Protein AF-A0A968BWH4-F1 (afdb_monomer)

Sequence (155 aa):
MPDEVLAYIARKIPSNIRELEGALNRVVAHTNLVHAPLTLEAAERALDSILSHMADLSPEWIVKEVADHYSLSEDQLTGRSRARAVSVPRQLAMFIIREETDASLPQIGQILGGRDHTTILHGCEKIGSQIETDERLRRDWLTIKQRLSERNGSH

Mean predicted aligned error: 10.8 Å

Secondary structure (DSSP, 8-state):
--HHHHHHHHHH--S-HHHHHHHHHHHHHHHHHTT----HHHHHHHHHHHHHHHSS--HHHHHHHHHHHTT--HHHHHS----HHHHHHHHHHHHHHHHHS---HHHHHHHTTS--HHHHHHHHHHHHHHHHH-HHHHHHHHHHHHHHHHHHTT-

pLDDT: mean 86.65, std 13.52, range [33.62, 98.56]

Nearest PDB structures (foldseek):
  1j1v-assembly1_A  TM=9.873E-01  e=5.592E-06  Escherichia coli
  8btg-assembly1_E  TM=6.033E-01  e=1.259E-08  Bacillus subtilis
  8btg-assembly1_B  TM=6.098E-01  e=2.885E-08  Bacillus subtilis
  3pvv-assembly2_B  TM=9.788E-01  e=1.162E-05  Mycobacterium tuberculosis H37Ra
  8btg-assembly1_A  TM=6.032E-01  e=6.296E-08  Bacillus subtilis

Foldseek 3Di:
DDPLLLVVLCVVDVDDPVVSVVLVVQLVVQCVVVVHPPDNVSSVVSSCVVVLLQVADDLLVLLVLLCVLLVHDSCLQLDDDPPPSNLLSNLLSLQCCVVRHPQQLQRSCVSSNNHDSVSSVVSNVVLVVCLVPPVVSVVSSVVSVVVSVVVSPPD

Radius of gyration: 18.91 Å; Cα contacts (8 Å, |Δi|>4): 141; chains: 1; bounding box: 44×32×52 Å

Solvent-accessible surface area (backbone atoms only — not comparable to full-atom values): 8573 Å² total; per-residue (Å²): 132,54,70,67,45,54,58,49,52,57,69,74,43,87,59,63,74,67,59,43,52,51,54,50,53,50,34,55,51,46,30,60,75,71,74,45,74,84,41,55,70,51,41,48,52,35,43,49,52,52,46,54,66,66,68,50,66,53,62,69,55,48,42,44,5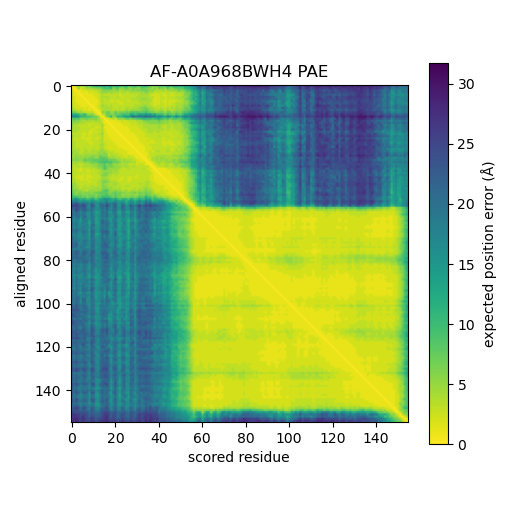3,44,17,58,75,69,75,46,53,55,66,55,48,28,43,88,63,73,53,66,89,41,38,51,54,37,24,47,33,47,32,50,37,53,74,67,36,92,58,48,51,60,54,52,11,50,73,43,55,66,40,57,42,67,58,39,50,55,28,26,55,51,41,60,60,40,44,78,72,36,67,67,58,33,51,52,51,52,54,51,54,49,55,61,53,60,64,66,74,74,120

Structure (mmCIF, N/CA/C/O backbone):
data_AF-A0A968BWH4-F1
#
_entry.id   AF-A0A968BWH4-F1
#
loop_
_atom_site.group_PDB
_atom_site.id
_atom_site.type_symbol
_atom_site.label_atom_id
_atom_site.label_alt_id
_atom_site.label_comp_id
_atom_site.label_asym_id
_atom_site.label_entity_id
_atom_site.label_seq_id
_atom_site.pdbx_PDB_ins_code
_atom_site.Cartn_x
_atom_site.Cartn_y
_atom_site.Cartn_z
_atom_site.occupancy
_atom_site.B_iso_or_equiv
_atom_site.auth_seq_id
_atom_site.auth_comp_id
_atom_site.auth_asym_id
_atom_site.auth_atom_id
_atom_site.pdbx_PDB_model_num
ATOM 1 N N . MET A 1 1 ? 20.711 5.359 -29.298 1.00 69.25 1 MET A N 1
ATOM 2 C CA . MET A 1 1 ? 19.665 4.326 -29.156 1.00 69.25 1 MET A CA 1
ATOM 3 C C . MET A 1 1 ? 19.029 4.108 -30.520 1.00 69.25 1 MET A C 1
ATOM 5 O O . MET A 1 1 ? 18.880 5.107 -31.211 1.00 69.25 1 MET A O 1
ATOM 9 N N . PRO A 1 2 ? 18.696 2.868 -30.911 1.00 83.31 2 PRO A N 1
ATOM 10 C CA . PRO A 1 2 ? 18.034 2.592 -32.188 1.00 83.31 2 PRO A CA 1
ATOM 11 C C . PRO A 1 2 ? 16.599 3.143 -32.260 1.00 83.31 2 PRO A C 1
ATOM 13 O O . PRO A 1 2 ? 15.856 3.065 -31.281 1.00 83.31 2 PRO A O 1
ATOM 16 N N . ASP A 1 3 ? 16.188 3.636 -33.429 1.00 83.44 3 ASP A N 1
ATOM 17 C CA . ASP A 1 3 ? 14.855 4.227 -33.655 1.00 83.44 3 ASP A CA 1
ATOM 18 C C . ASP A 1 3 ? 13.710 3.219 -33.458 1.00 83.44 3 ASP A C 1
ATOM 20 O O . ASP A 1 3 ? 12.632 3.558 -32.971 1.00 83.44 3 ASP A O 1
ATOM 24 N N . GLU A 1 4 ? 13.956 1.950 -33.780 1.00 83.94 4 GLU A N 1
ATOM 25 C CA . GLU A 1 4 ? 13.010 0.847 -33.580 1.00 83.94 4 GLU A CA 1
ATOM 26 C C . GLU A 1 4 ? 12.696 0.587 -32.097 1.00 83.94 4 GLU A C 1
ATOM 28 O O . GLU A 1 4 ? 11.544 0.325 -31.750 1.00 83.94 4 GLU A O 1
ATOM 33 N N . VAL A 1 5 ? 13.686 0.754 -31.210 1.00 83.12 5 VAL A N 1
ATOM 34 C CA . VAL A 1 5 ? 13.524 0.637 -29.751 1.00 83.12 5 VAL A CA 1
ATOM 35 C C . VAL A 1 5 ? 12.676 1.795 -29.218 1.00 83.12 5 VAL A C 1
ATOM 37 O O . VAL A 1 5 ? 11.736 1.579 -28.455 1.00 83.12 5 VAL A O 1
ATOM 40 N N . LEU A 1 6 ? 12.952 3.020 -29.677 1.00 82.62 6 LEU A N 1
ATOM 41 C CA . LEU A 1 6 ? 12.157 4.215 -29.364 1.00 82.62 6 LEU A CA 1
ATOM 42 C C . LEU A 1 6 ? 10.688 4.045 -29.760 1.00 82.62 6 LEU A C 1
ATOM 44 O O . LEU A 1 6 ? 9.791 4.264 -28.945 1.00 82.62 6 LEU A O 1
ATOM 48 N N . ALA A 1 7 ? 10.443 3.621 -31.001 1.00 83.88 7 ALA A N 1
ATOM 49 C CA . ALA A 1 7 ? 9.097 3.420 -31.527 1.00 83.88 7 ALA A CA 1
ATOM 50 C C . ALA A 1 7 ? 8.353 2.267 -30.833 1.00 83.88 7 ALA A C 1
ATOM 52 O O . ALA A 1 7 ? 7.121 2.273 -30.773 1.00 83.88 7 ALA A O 1
ATOM 53 N N . TYR A 1 8 ? 9.068 1.254 -30.337 1.00 83.88 8 TYR A N 1
ATOM 54 C CA . TYR A 1 8 ? 8.482 0.174 -29.545 1.00 83.88 8 TYR A CA 1
ATOM 55 C C . TYR A 1 8 ? 8.033 0.667 -28.162 1.00 83.88 8 TYR A C 1
ATOM 57 O O . TYR A 1 8 ? 6.859 0.519 -27.814 1.00 83.88 8 TYR A O 1
ATOM 65 N N . ILE A 1 9 ? 8.920 1.336 -27.417 1.00 80.12 9 ILE A N 1
ATOM 66 C CA . ILE A 1 9 ? 8.614 1.861 -26.076 1.00 80.12 9 ILE A CA 1
ATOM 67 C C . ILE A 1 9 ? 7.461 2.876 -26.146 1.00 80.12 9 ILE A C 1
ATOM 69 O O . ILE A 1 9 ? 6.513 2.777 -25.369 1.00 80.12 9 ILE A O 1
ATOM 73 N N . ALA A 1 10 ? 7.476 3.785 -27.128 1.00 80.94 10 ALA A N 1
ATOM 74 C CA . ALA A 1 10 ? 6.421 4.785 -27.320 1.00 80.94 10 ALA A CA 1
ATOM 75 C C . ALA A 1 10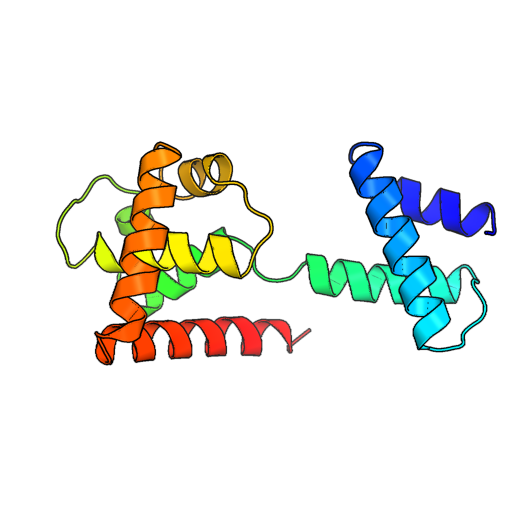 ? 5.038 4.185 -27.643 1.00 80.94 10 ALA A C 1
ATOM 77 O O . ALA A 1 10 ? 4.018 4.807 -27.363 1.00 80.94 10 ALA A O 1
ATOM 78 N N . ARG A 1 11 ? 4.979 2.979 -28.227 1.00 82.19 11 ARG A N 1
ATOM 79 C CA . ARG A 1 11 ? 3.711 2.264 -28.470 1.00 82.19 11 ARG A CA 1
ATOM 80 C C . ARG A 1 11 ? 3.203 1.520 -27.237 1.00 82.19 11 ARG A C 1
ATOM 82 O O . ARG A 1 11 ? 1.996 1.358 -27.091 1.00 82.19 11 ARG A O 1
ATOM 89 N N . LYS A 1 12 ? 4.108 1.041 -26.380 1.00 75.75 12 LYS A N 1
ATOM 90 C CA . LYS A 1 12 ? 3.781 0.270 -25.170 1.00 75.75 12 LYS A CA 1
ATOM 91 C C . LYS A 1 12 ? 3.474 1.147 -23.954 1.00 75.75 12 LYS A C 1
ATOM 93 O O . LYS A 1 12 ? 2.726 0.709 -23.088 1.00 75.75 12 LYS A O 1
ATOM 98 N N . ILE A 1 13 ? 4.011 2.365 -23.907 1.00 70.94 13 ILE A N 1
ATOM 99 C CA . ILE A 1 13 ? 3.760 3.363 -22.860 1.00 70.94 13 ILE A CA 1
ATOM 100 C C . ILE A 1 13 ? 2.908 4.491 -23.478 1.00 70.94 13 ILE A C 1
ATOM 102 O O . ILE A 1 13 ? 3.466 5.402 -24.087 1.00 70.94 13 ILE A O 1
ATOM 106 N N . PRO A 1 14 ? 1.565 4.444 -23.382 1.00 58.34 14 PRO A N 1
ATOM 107 C CA . PRO A 1 14 ? 0.689 5.450 -23.997 1.00 58.34 14 PRO A CA 1
ATOM 108 C C . PRO A 1 14 ? 0.612 6.776 -23.216 1.00 58.34 14 PRO A C 1
ATOM 110 O O . PRO A 1 14 ? -0.053 7.717 -23.650 1.00 58.34 14 PRO A O 1
ATOM 113 N N . SER A 1 15 ? 1.241 6.853 -22.048 1.00 53.44 15 SER A N 1
ATOM 114 C CA . SER A 1 15 ? 1.132 7.959 -21.101 1.00 53.44 15 SER A CA 1
ATOM 115 C C . SER A 1 15 ? 2.269 8.984 -21.252 1.00 53.44 15 SER A C 1
ATOM 117 O O . SER A 1 15 ? 3.242 8.771 -21.965 1.00 53.44 15 SER A O 1
ATOM 119 N N . ASN A 1 16 ? 2.067 10.161 -20.651 1.00 63.75 16 ASN A N 1
ATOM 120 C CA . ASN A 1 16 ? 2.825 11.410 -20.819 1.00 63.75 16 ASN A CA 1
ATOM 121 C C . ASN A 1 16 ? 4.370 11.277 -20.927 1.00 63.75 16 ASN A C 1
ATOM 123 O O . ASN A 1 16 ? 4.984 10.315 -20.475 1.00 63.75 16 ASN A O 1
ATOM 127 N N . ILE A 1 17 ? 5.018 12.323 -21.459 1.00 75.12 17 ILE A N 1
ATOM 128 C CA . ILE A 1 17 ? 6.461 12.349 -21.773 1.00 75.12 17 ILE A CA 1
ATOM 129 C C . ILE A 1 17 ? 7.385 11.913 -20.619 1.00 75.12 17 ILE A C 1
ATOM 131 O O . ILE A 1 17 ? 8.430 11.320 -20.870 1.00 75.12 17 ILE A O 1
ATOM 135 N N . ARG A 1 18 ? 6.988 12.135 -19.359 1.00 70.75 18 ARG A N 1
ATOM 136 C CA . ARG A 1 18 ? 7.784 11.775 -18.178 1.00 70.75 18 ARG A CA 1
ATOM 137 C C . ARG A 1 18 ? 7.834 10.262 -17.951 1.00 70.75 18 ARG A C 1
ATOM 139 O O . ARG A 1 18 ? 8.874 9.733 -17.567 1.00 70.75 18 ARG A O 1
ATOM 146 N N . GLU A 1 19 ? 6.730 9.562 -18.186 1.00 68.00 19 GLU A N 1
ATOM 147 C CA . GLU A 1 19 ? 6.679 8.099 -18.084 1.00 68.00 19 GLU A CA 1
ATOM 148 C C . GLU A 1 19 ? 7.464 7.437 -19.218 1.00 68.00 19 GLU A C 1
ATOM 150 O O . GLU A 1 19 ? 8.185 6.464 -18.985 1.00 68.00 19 GLU A O 1
ATOM 155 N N . LEU A 1 20 ? 7.395 8.020 -20.418 1.00 77.44 20 LEU A N 1
ATOM 156 C CA . LEU A 1 20 ? 8.183 7.588 -21.568 1.00 77.44 20 LEU A CA 1
ATOM 157 C C . LEU A 1 20 ? 9.693 7.715 -21.304 1.00 77.44 20 LEU A C 1
ATOM 159 O O . LEU A 1 20 ? 10.440 6.756 -21.510 1.00 77.44 20 LEU A O 1
ATOM 163 N N . GLU A 1 21 ? 10.143 8.866 -20.794 1.00 79.50 21 GLU A N 1
ATOM 164 C CA . GLU A 1 21 ? 11.543 9.086 -20.401 1.00 79.50 21 GLU A CA 1
ATOM 165 C C . GLU A 1 21 ? 11.991 8.128 -19.286 1.00 79.50 21 GLU A C 1
ATOM 167 O O . GLU A 1 21 ? 13.106 7.600 -19.317 1.00 79.50 21 GLU A O 1
ATOM 172 N N . GLY A 1 22 ? 11.115 7.854 -18.316 1.00 77.75 22 GLY A N 1
ATOM 173 C CA . GLY A 1 22 ? 11.380 6.898 -17.242 1.00 77.75 22 GLY A CA 1
ATOM 174 C C . GLY A 1 22 ? 11.560 5.466 -17.751 1.00 77.75 22 GLY A C 1
ATOM 175 O O . GLY A 1 22 ? 12.531 4.796 -17.392 1.00 77.75 22 GLY A O 1
ATOM 176 N N . ALA A 1 23 ? 10.659 4.996 -18.619 1.00 78.69 23 ALA A N 1
ATOM 177 C CA . ALA A 1 23 ? 10.755 3.676 -19.241 1.00 78.69 23 ALA A CA 1
ATOM 178 C C . ALA A 1 23 ? 12.042 3.536 -20.062 1.00 78.69 23 ALA A C 1
ATOM 180 O O . ALA A 1 23 ? 12.748 2.534 -19.940 1.00 78.69 23 ALA A O 1
ATOM 181 N N . LEU A 1 24 ? 12.391 4.578 -20.817 1.00 82.75 24 LEU A N 1
ATOM 182 C CA . LEU A 1 24 ? 13.622 4.627 -21.586 1.00 82.75 24 LEU A CA 1
ATOM 183 C C . LEU A 1 24 ? 14.873 4.486 -20.702 1.00 82.75 24 LEU A C 1
ATOM 185 O O . LEU A 1 24 ? 15.722 3.628 -20.956 1.00 82.75 24 LEU A O 1
ATOM 189 N N . ASN A 1 25 ? 14.979 5.293 -19.645 1.00 83.75 25 ASN A N 1
ATOM 190 C CA . ASN A 1 25 ? 16.128 5.248 -18.738 1.00 83.75 25 ASN A CA 1
ATOM 191 C C . ASN A 1 25 ? 16.294 3.870 -18.084 1.00 83.75 25 ASN A C 1
ATOM 193 O O . ASN A 1 25 ? 17.417 3.383 -17.945 1.00 83.75 25 ASN A O 1
ATOM 197 N N . ARG A 1 26 ? 15.185 3.212 -17.728 1.00 80.88 26 ARG A N 1
ATOM 198 C CA . ARG A 1 26 ? 15.211 1.866 -17.142 1.00 80.88 26 ARG A CA 1
ATOM 199 C C . ARG A 1 26 ? 15.662 0.799 -18.136 1.00 80.88 26 ARG A C 1
ATOM 201 O O . ARG A 1 26 ? 16.463 -0.049 -17.758 1.00 80.88 26 ARG A O 1
ATOM 208 N N . VAL A 1 27 ? 15.220 0.861 -19.395 1.00 85.00 27 VAL A N 1
ATOM 209 C CA . VAL A 1 27 ? 15.687 -0.064 -20.445 1.00 85.00 27 VAL A CA 1
ATOM 210 C C . VAL A 1 27 ? 17.199 0.067 -20.642 1.00 85.00 27 VAL A C 1
ATOM 212 O O . VAL A 1 27 ? 17.905 -0.938 -20.625 1.00 85.00 27 VAL A O 1
ATOM 215 N N . VAL A 1 28 ? 17.712 1.299 -20.740 1.00 85.06 28 VAL A N 1
ATOM 216 C CA . VAL A 1 28 ? 19.156 1.560 -20.886 1.00 85.06 28 VAL A CA 1
ATOM 217 C C . VAL A 1 28 ? 19.944 1.058 -19.672 1.00 85.06 28 VAL A C 1
ATOM 219 O O . VAL A 1 28 ? 20.984 0.413 -19.826 1.00 85.06 28 VAL A O 1
ATOM 222 N N . ALA A 1 29 ? 19.450 1.321 -18.459 1.00 82.38 29 ALA A N 1
ATOM 223 C CA . ALA A 1 29 ? 20.074 0.836 -17.232 1.00 82.38 29 ALA A CA 1
ATOM 224 C C . ALA A 1 29 ? 20.107 -0.699 -17.180 1.00 82.38 29 ALA A C 1
ATOM 226 O O . ALA A 1 29 ? 21.148 -1.274 -16.869 1.00 82.38 29 ALA A O 1
ATOM 227 N N . HIS A 1 30 ? 19.007 -1.362 -17.548 1.00 81.88 30 HIS A N 1
ATOM 228 C CA . HIS A 1 30 ? 18.918 -2.818 -17.572 1.00 81.88 30 HIS A CA 1
ATOM 229 C C . HIS A 1 30 ? 19.922 -3.430 -18.555 1.00 81.88 30 HIS A C 1
ATOM 231 O O . HIS A 1 30 ? 20.697 -4.297 -18.161 1.00 81.88 30 HIS A O 1
ATOM 237 N N . THR A 1 31 ? 19.987 -2.941 -19.800 1.00 82.38 31 THR A N 1
ATOM 238 C CA . THR A 1 31 ? 20.944 -3.455 -20.799 1.00 82.38 31 THR A CA 1
ATOM 239 C C . THR A 1 31 ? 22.397 -3.262 -20.372 1.00 82.38 31 THR A C 1
ATOM 241 O O . THR A 1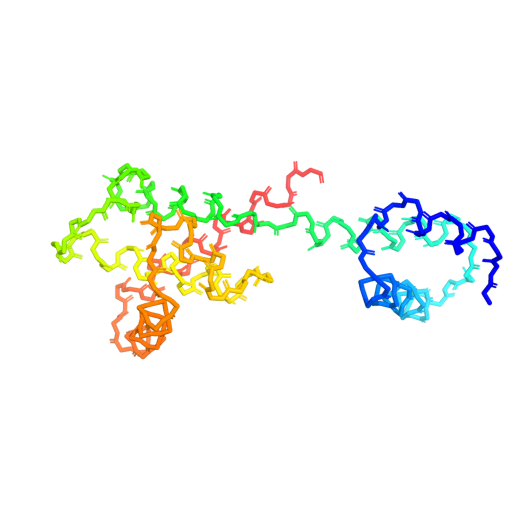 31 ? 23.227 -4.139 -20.609 1.00 82.38 31 THR A O 1
ATOM 244 N N . ASN A 1 32 ? 22.698 -2.156 -19.682 1.00 82.31 32 ASN A N 1
ATOM 245 C CA . ASN A 1 32 ? 24.029 -1.910 -19.126 1.00 82.31 32 ASN A CA 1
ATOM 246 C C . ASN A 1 32 ? 24.370 -2.891 -17.997 1.00 82.31 32 ASN A C 1
ATOM 248 O O . ASN A 1 32 ? 25.492 -3.391 -17.957 1.00 82.31 32 ASN A O 1
ATOM 252 N N . LEU A 1 33 ? 23.414 -3.183 -17.107 1.00 81.75 33 LEU A N 1
ATOM 253 C CA . LEU A 1 33 ? 23.593 -4.129 -16.001 1.00 81.75 33 LEU A CA 1
ATOM 254 C C . LEU A 1 33 ? 23.850 -5.558 -16.488 1.00 81.75 33 LEU A C 1
ATOM 256 O O . LEU A 1 33 ? 24.682 -6.254 -15.914 1.00 81.75 33 LEU A O 1
ATOM 260 N N . VAL A 1 34 ? 23.164 -5.995 -17.547 1.00 80.12 34 VAL A N 1
ATOM 261 C CA . VAL A 1 34 ? 23.337 -7.348 -18.109 1.00 80.12 34 VAL A CA 1
ATOM 262 C C . VAL A 1 34 ? 24.428 -7.425 -19.184 1.00 80.12 34 VAL A C 1
ATOM 264 O O . VAL A 1 34 ? 24.603 -8.471 -19.804 1.00 80.12 34 VAL A O 1
ATOM 267 N N . HIS A 1 35 ? 25.150 -6.324 -19.425 1.00 83.06 35 HIS A N 1
ATOM 268 C CA . HIS A 1 35 ? 26.164 -6.194 -20.476 1.00 83.06 35 HIS A CA 1
ATOM 269 C C . HIS A 1 35 ? 25.678 -6.636 -21.869 1.00 83.06 35 HIS A C 1
ATOM 271 O O . HIS A 1 35 ? 26.444 -7.179 -22.667 1.00 83.06 35 HIS A O 1
ATOM 277 N N . ALA A 1 36 ? 24.400 -6.396 -22.170 1.00 78.50 36 ALA A N 1
ATOM 278 C CA . ALA A 1 36 ? 23.802 -6.732 -23.455 1.00 78.50 36 ALA A CA 1
ATOM 279 C C . ALA A 1 36 ? 23.772 -5.504 -24.379 1.00 78.50 36 ALA A C 1
ATOM 281 O O . ALA A 1 36 ? 23.536 -4.384 -23.916 1.00 78.50 36 ALA A O 1
ATOM 282 N N . PRO A 1 37 ? 23.969 -5.682 -25.697 1.00 82.94 37 PRO A N 1
ATOM 283 C CA . PRO A 1 37 ? 23.765 -4.603 -26.654 1.00 82.94 37 PRO A CA 1
ATOM 284 C C . PRO A 1 37 ? 22.296 -4.158 -26.656 1.00 82.94 37 PRO A C 1
ATOM 286 O O . PRO A 1 37 ? 21.386 -4.980 -26.560 1.00 82.94 37 PRO A O 1
ATOM 289 N N . LEU A 1 38 ? 22.065 -2.850 -26.802 1.00 81.75 38 LEU A N 1
ATOM 290 C CA . LEU A 1 38 ? 20.727 -2.259 -26.886 1.00 81.75 38 LEU A CA 1
ATOM 291 C C . LEU A 1 38 ? 20.089 -2.564 -28.255 1.00 81.75 38 LEU A C 1
ATOM 293 O O . LEU A 1 38 ? 20.076 -1.714 -29.145 1.00 81.75 38 LEU A O 1
ATOM 297 N N . THR A 1 39 ? 19.610 -3.795 -28.425 1.00 87.31 39 THR A N 1
ATOM 298 C CA . THR A 1 39 ? 18.826 -4.270 -29.577 1.00 87.31 39 THR A CA 1
ATOM 299 C C . THR A 1 39 ? 17.328 -4.220 -29.268 1.00 87.31 39 THR A C 1
ATOM 301 O O . THR A 1 39 ? 16.947 -4.126 -28.100 1.00 87.31 39 THR A O 1
ATOM 304 N N . LEU A 1 40 ? 16.467 -4.318 -30.291 1.00 85.25 40 LEU A N 1
ATOM 305 C CA . LEU A 1 40 ? 15.016 -4.415 -30.090 1.00 85.25 40 LEU A CA 1
ATOM 306 C C . LEU A 1 40 ? 14.642 -5.577 -29.159 1.00 85.25 40 LEU A C 1
ATOM 308 O O . LEU A 1 40 ? 13.934 -5.361 -28.190 1.00 85.25 40 LEU A O 1
ATOM 312 N N . GLU A 1 41 ? 15.207 -6.766 -29.364 1.00 83.44 41 GLU A N 1
ATOM 313 C CA . GLU A 1 41 ? 14.947 -7.949 -28.527 1.00 83.44 41 GLU A CA 1
ATOM 314 C C . GLU A 1 41 ? 15.425 -7.778 -27.069 1.00 83.44 41 GLU A C 1
ATOM 316 O O . GLU A 1 41 ? 14.803 -8.261 -26.120 1.00 83.44 41 GLU A O 1
ATOM 321 N N . ALA A 1 42 ? 16.558 -7.099 -26.853 1.00 82.50 42 ALA A N 1
ATOM 322 C CA . ALA A 1 42 ? 17.031 -6.782 -25.506 1.00 82.50 42 ALA A CA 1
ATOM 323 C C . ALA A 1 42 ? 16.139 -5.728 -24.836 1.00 82.50 42 ALA A C 1
ATOM 325 O O . ALA A 1 42 ? 15.849 -5.841 -23.648 1.00 82.50 42 ALA A O 1
ATOM 326 N N . ALA A 1 43 ? 15.671 -4.738 -25.598 1.00 84.50 43 ALA A N 1
ATOM 327 C CA . ALA A 1 43 ? 14.737 -3.730 -25.122 1.00 84.50 43 ALA A CA 1
ATOM 328 C C . ALA A 1 43 ? 13.344 -4.307 -24.846 1.00 84.50 43 ALA A C 1
ATOM 330 O O . ALA A 1 43 ? 12.730 -3.900 -23.872 1.00 84.50 43 ALA A O 1
ATOM 331 N N . GLU A 1 44 ? 12.869 -5.265 -25.643 1.00 85.31 44 GLU A N 1
ATOM 332 C CA . GLU A 1 44 ? 11.629 -6.010 -25.412 1.00 85.31 44 GLU A CA 1
ATOM 333 C C . GLU A 1 44 ? 11.709 -6.795 -24.111 1.00 85.31 44 GLU A C 1
ATOM 335 O O . GLU A 1 44 ? 10.869 -6.597 -23.248 1.00 85.31 44 GLU A O 1
ATOM 340 N N . ARG A 1 45 ? 12.766 -7.589 -23.903 1.00 81.31 45 ARG A N 1
ATOM 341 C CA . ARG A 1 45 ? 12.962 -8.330 -22.645 1.00 81.31 45 ARG A CA 1
ATOM 342 C C . ARG A 1 45 ? 13.146 -7.421 -21.439 1.00 81.31 45 ARG A C 1
ATOM 344 O O . ARG A 1 45 ? 12.600 -7.703 -20.377 1.00 81.31 45 ARG A O 1
ATOM 351 N N . ALA A 1 46 ? 13.911 -6.342 -21.589 1.00 80.25 46 ALA A N 1
ATOM 352 C CA . ALA A 1 46 ? 14.081 -5.358 -20.531 1.00 80.25 46 ALA A CA 1
ATOM 353 C C . ALA A 1 46 ? 12.740 -4.700 -20.210 1.00 80.25 46 ALA A C 1
ATOM 355 O O . ALA A 1 46 ? 12.371 -4.618 -19.046 1.00 80.25 46 ALA A O 1
ATOM 356 N N . LEU A 1 47 ? 11.995 -4.267 -21.228 1.00 78.75 47 LEU A N 1
ATOM 357 C CA . LEU A 1 47 ? 10.704 -3.622 -21.055 1.00 78.75 47 LEU A CA 1
ATOM 358 C C . LEU A 1 47 ? 9.659 -4.596 -20.516 1.00 78.75 47 LEU A C 1
ATOM 360 O O . LEU A 1 47 ? 8.914 -4.180 -19.654 1.00 78.75 47 LEU A O 1
ATOM 364 N N . ASP A 1 48 ? 9.627 -5.858 -20.935 1.00 74.94 48 ASP A N 1
ATOM 365 C CA . ASP A 1 48 ? 8.736 -6.888 -20.394 1.00 74.94 48 ASP A CA 1
ATOM 366 C C . ASP A 1 48 ? 9.116 -7.246 -18.961 1.00 74.94 48 ASP A C 1
ATOM 368 O O . ASP A 1 48 ? 8.237 -7.399 -18.131 1.00 74.94 48 ASP A O 1
ATOM 372 N N . SER A 1 49 ? 10.404 -7.304 -18.616 1.00 70.00 49 SER A N 1
ATOM 373 C CA . SER A 1 49 ? 10.837 -7.462 -17.226 1.00 70.00 49 SER A CA 1
ATOM 374 C C . SER A 1 49 ? 10.422 -6.253 -16.387 1.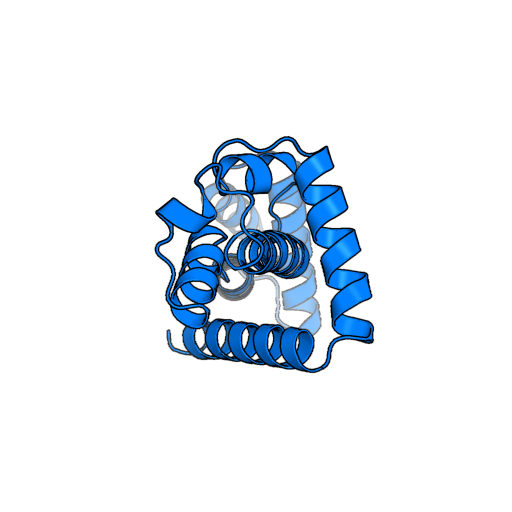00 70.00 49 SER A C 1
ATOM 376 O O . SER A 1 49 ? 9.846 -6.424 -15.320 1.00 70.00 49 SER A O 1
ATOM 378 N N . ILE A 1 50 ? 10.641 -5.034 -16.884 1.00 67.69 50 ILE A N 1
ATOM 379 C CA . ILE A 1 50 ? 10.258 -3.782 -16.221 1.00 67.69 50 ILE A CA 1
ATOM 380 C C . ILE A 1 50 ? 8.732 -3.669 -16.118 1.00 67.69 50 ILE A C 1
ATOM 382 O O . ILE A 1 50 ? 8.233 -3.270 -15.079 1.00 67.69 50 ILE A O 1
ATOM 386 N N . LEU A 1 51 ? 7.986 -4.018 -17.165 1.00 65.62 51 LEU A N 1
ATOM 387 C CA . LEU A 1 51 ? 6.525 -3.995 -17.207 1.00 65.62 51 LEU A CA 1
ATOM 388 C C . LEU A 1 51 ? 5.920 -5.135 -16.407 1.00 65.62 51 LEU A C 1
ATOM 390 O O . LEU A 1 51 ? 4.870 -4.924 -15.835 1.00 65.62 51 LEU A O 1
ATOM 394 N N . SER A 1 52 ? 6.565 -6.295 -16.320 1.00 61.19 52 SER A N 1
ATOM 395 C CA . SER A 1 52 ? 6.185 -7.370 -15.403 1.00 61.19 52 SER A CA 1
ATOM 396 C C . SER A 1 52 ? 6.391 -6.912 -13.963 1.00 61.19 52 SER A C 1
ATOM 398 O O . SER A 1 52 ? 5.488 -7.082 -13.162 1.00 61.19 52 SER A O 1
ATOM 400 N N . HIS A 1 53 ? 7.503 -6.224 -13.674 1.00 54.19 53 HIS A N 1
ATOM 401 C CA . HIS A 1 53 ? 7.730 -5.569 -12.381 1.00 54.19 53 HIS A CA 1
ATOM 402 C C . HIS A 1 53 ? 6.785 -4.377 -12.124 1.00 54.19 53 HIS A C 1
ATOM 404 O O . HIS A 1 53 ? 6.603 -3.972 -10.983 1.00 54.19 53 HIS A O 1
ATOM 410 N N . MET A 1 54 ? 6.203 -3.771 -13.168 1.00 47.66 54 MET A N 1
ATOM 411 C CA . MET A 1 54 ? 5.196 -2.697 -13.063 1.00 47.66 54 MET A CA 1
ATOM 412 C C . MET A 1 54 ? 3.752 -3.216 -13.181 1.00 47.66 54 MET A C 1
ATOM 414 O O . MET A 1 54 ? 2.816 -2.462 -12.936 1.00 47.66 54 MET A O 1
ATOM 418 N N . ALA A 1 55 ? 3.552 -4.484 -13.546 1.00 50.84 55 ALA A N 1
ATOM 419 C CA . ALA A 1 55 ? 2.267 -5.180 -13.502 1.00 50.84 55 ALA A CA 1
ATOM 420 C C . ALA A 1 55 ? 1.975 -5.714 -12.087 1.00 50.84 55 ALA A C 1
ATOM 422 O O . ALA A 1 55 ? 0.909 -6.280 -11.842 1.00 50.84 55 ALA A O 1
ATOM 423 N N . ASP A 1 56 ? 2.917 -5.509 -11.166 1.00 61.84 56 ASP A N 1
ATOM 424 C CA . ASP A 1 56 ? 2.934 -6.042 -9.819 1.00 61.84 56 ASP A CA 1
ATOM 425 C C . ASP A 1 56 ? 2.058 -5.232 -8.854 1.00 61.84 56 ASP A C 1
ATOM 427 O O . ASP A 1 56 ? 2.157 -4.013 -8.744 1.00 61.84 56 ASP A O 1
ATOM 431 N N . LEU A 1 57 ? 1.214 -5.969 -8.124 1.00 75.19 57 LEU A N 1
ATOM 432 C CA . LEU A 1 57 ? 0.383 -5.527 -6.999 1.00 75.19 57 LEU A CA 1
ATOM 433 C C . LEU A 1 57 ? -0.573 -4.367 -7.302 1.00 75.19 57 LEU A C 1
ATOM 435 O O . LEU A 1 57 ? -0.333 -3.211 -6.961 1.00 75.19 57 LEU A O 1
ATOM 439 N N . SER A 1 58 ? -1.747 -4.695 -7.850 1.00 87.31 58 SER A N 1
ATOM 440 C CA . SER A 1 58 ? -2.821 -3.707 -7.938 1.00 87.31 58 SER A CA 1
ATOM 441 C C . SER A 1 58 ? -3.311 -3.296 -6.537 1.00 87.31 58 SER A C 1
ATOM 443 O O . SER A 1 58 ? -3.471 -4.153 -5.655 1.00 87.31 58 SER A O 1
ATOM 445 N N . PRO A 1 59 ? -3.605 -2.004 -6.305 1.00 91.19 59 PRO A N 1
ATOM 446 C CA . PRO A 1 59 ? -4.199 -1.553 -5.051 1.00 91.19 59 PRO A CA 1
ATOM 447 C C . PRO A 1 59 ? -5.472 -2.319 -4.674 1.00 91.19 59 PRO A C 1
ATOM 449 O O . PRO A 1 59 ? -5.691 -2.610 -3.501 1.00 91.19 59 PRO A O 1
ATOM 452 N N . GLU A 1 60 ? -6.294 -2.687 -5.658 1.00 91.56 60 GLU A N 1
ATOM 453 C CA . GLU A 1 60 ? -7.516 -3.471 -5.466 1.00 91.56 60 GLU A CA 1
ATOM 454 C C . GLU A 1 60 ? -7.208 -4.858 -4.894 1.00 91.56 60 GLU A C 1
ATOM 456 O O . GLU A 1 60 ? -7.886 -5.324 -3.977 1.00 91.56 60 GLU A O 1
ATOM 461 N N . TRP A 1 61 ? -6.150 -5.508 -5.380 1.00 92.06 61 TRP A N 1
ATOM 462 C CA . TRP A 1 61 ? -5.739 -6.798 -4.845 1.00 92.06 61 TRP A CA 1
ATOM 463 C C . TRP A 1 61 ? -5.200 -6.672 -3.416 1.00 92.06 61 TRP A C 1
ATOM 465 O O . TRP A 1 61 ? -5.546 -7.489 -2.563 1.00 92.06 61 TRP A O 1
ATOM 475 N N . ILE A 1 62 ? -4.453 -5.610 -3.105 1.00 95.50 62 ILE A N 1
ATOM 476 C CA . ILE A 1 62 ? -4.025 -5.341 -1.725 1.00 95.50 62 ILE A CA 1
ATOM 477 C C . ILE A 1 62 ? -5.243 -5.171 -0.803 1.00 95.50 62 ILE A C 1
ATOM 479 O O . ILE A 1 62 ? -5.276 -5.757 0.281 1.00 95.50 62 ILE A O 1
ATOM 483 N N . VAL A 1 63 ? -6.267 -4.415 -1.224 1.00 97.12 63 VAL A N 1
ATOM 484 C CA . VAL A 1 63 ? -7.517 -4.263 -0.453 1.00 97.12 63 VAL A CA 1
ATOM 485 C C . VAL A 1 63 ? -8.169 -5.619 -0.205 1.00 97.12 63 VAL A C 1
ATOM 487 O O . VAL A 1 63 ? -8.562 -5.900 0.929 1.00 97.12 63 VAL A O 1
ATOM 490 N N . LYS A 1 64 ? -8.239 -6.466 -1.233 1.00 96.12 64 LYS A N 1
ATOM 491 C CA . LYS A 1 64 ? -8.799 -7.811 -1.130 1.00 96.12 64 LYS A CA 1
ATOM 492 C C . LYS A 1 64 ? -8.028 -8.700 -0.152 1.00 96.12 64 LYS A C 1
ATOM 494 O O . LYS A 1 64 ? -8.643 -9.273 0.738 1.00 96.12 64 LYS A O 1
ATOM 499 N N . GLU A 1 65 ? -6.701 -8.776 -0.247 1.00 96.62 65 GLU A N 1
ATOM 500 C CA . GLU A 1 65 ? -5.894 -9.609 0.666 1.00 96.62 65 GLU A CA 1
ATOM 501 C C . GLU A 1 65 ? -5.996 -9.135 2.119 1.00 96.62 65 GLU A C 1
ATOM 503 O O . GLU A 1 65 ? -6.055 -9.946 3.046 1.00 96.62 65 GLU A O 1
ATOM 508 N N . VAL A 1 66 ? -6.069 -7.819 2.337 1.00 98.12 66 VAL A N 1
ATOM 509 C CA . VAL A 1 66 ? -6.316 -7.262 3.672 1.00 98.12 66 VAL A CA 1
ATOM 510 C C . VAL A 1 66 ? -7.721 -7.632 4.159 1.00 98.12 66 VAL A C 1
ATOM 512 O O . VAL A 1 66 ? -7.881 -8.007 5.322 1.00 98.12 66 VAL A O 1
ATOM 515 N N . ALA A 1 67 ? -8.740 -7.544 3.302 1.00 98.06 67 ALA A N 1
ATOM 516 C CA . ALA A 1 67 ? -10.106 -7.930 3.648 1.00 98.06 67 ALA A CA 1
ATOM 517 C C . ALA A 1 67 ? -10.172 -9.413 4.048 1.00 98.06 67 ALA A C 1
ATOM 519 O O . ALA A 1 67 ? -10.639 -9.731 5.145 1.00 98.06 67 ALA A O 1
ATOM 520 N N . ASP A 1 68 ? -9.597 -10.288 3.223 1.00 97.81 68 ASP A N 1
ATOM 521 C CA . ASP A 1 68 ? -9.545 -11.734 3.439 1.00 97.81 68 ASP A CA 1
ATOM 522 C C . ASP A 1 68 ? -8.808 -12.081 4.744 1.00 97.81 68 ASP A C 1
ATOM 524 O O . ASP A 1 68 ? -9.316 -12.859 5.559 1.00 97.81 68 ASP A O 1
ATOM 528 N N . HIS A 1 69 ? -7.653 -11.453 5.013 1.00 98.19 69 HIS A N 1
ATOM 529 C CA . HIS A 1 69 ? -6.881 -11.682 6.246 1.00 98.19 69 HIS A CA 1
ATOM 530 C C . HIS A 1 69 ? -7.675 -11.363 7.517 1.00 98.19 69 HIS A C 1
ATOM 532 O O . HIS A 1 69 ? -7.581 -12.088 8.508 1.00 98.19 69 HIS A O 1
ATOM 538 N N . TYR A 1 70 ? -8.489 -10.306 7.490 1.00 97.94 70 TYR A N 1
ATOM 539 C CA . TYR A 1 70 ? -9.311 -9.893 8.632 1.00 97.94 70 TYR A CA 1
ATOM 540 C C . TYR A 1 70 ? -10.745 -10.442 8.598 1.00 97.94 70 TYR A C 1
ATOM 542 O O . TYR A 1 70 ? -11.541 -10.082 9.469 1.00 97.94 70 TYR A O 1
ATOM 550 N N . SER A 1 71 ? -11.075 -11.319 7.641 1.00 98.00 71 SER A N 1
ATOM 551 C CA . SER A 1 71 ? -12.436 -11.847 7.438 1.00 98.00 71 SER A CA 1
ATOM 552 C C . SER A 1 71 ? -13.488 -10.737 7.286 1.00 98.00 71 SER A C 1
ATOM 554 O O . SER A 1 71 ? -14.581 -10.794 7.855 1.00 98.00 71 SER A O 1
ATOM 556 N N . LEU A 1 72 ? -13.129 -9.695 6.539 1.00 98.12 72 LEU A N 1
ATOM 557 C CA . LEU A 1 72 ? -13.990 -8.582 6.163 1.00 98.12 72 LEU A CA 1
ATOM 558 C C . LEU A 1 72 ? -14.332 -8.678 4.675 1.00 98.12 72 LEU A C 1
ATOM 560 O O . LEU A 1 72 ? -13.614 -9.286 3.893 1.00 98.12 72 LEU A O 1
ATOM 564 N N . SER A 1 73 ? -15.414 -8.022 4.277 1.00 97.56 73 SER A N 1
ATOM 565 C CA . SER A 1 73 ? -15.671 -7.721 2.867 1.00 97.56 73 SER A CA 1
ATOM 566 C C . SER A 1 73 ? -14.909 -6.469 2.432 1.00 97.56 73 SER A C 1
ATOM 568 O O . SER A 1 73 ? -14.680 -5.555 3.233 1.00 97.56 73 SER A O 1
ATOM 570 N N . GLU A 1 74 ? -14.580 -6.383 1.144 1.00 97.19 74 GLU A N 1
ATOM 571 C CA . GLU A 1 74 ? -14.000 -5.175 0.543 1.00 97.19 74 GLU A CA 1
ATOM 572 C C . GLU A 1 74 ? -14.899 -3.946 0.788 1.00 97.19 74 GLU A C 1
ATOM 574 O O . GLU A 1 74 ? -14.409 -2.884 1.173 1.00 97.19 74 GLU A O 1
ATOM 579 N N . ASP A 1 75 ? -16.225 -4.114 0.730 1.00 96.94 75 ASP A N 1
ATOM 580 C CA . ASP A 1 75 ? -17.217 -3.074 1.045 1.00 96.94 75 ASP A CA 1
ATOM 581 C C . ASP A 1 75 ? -17.110 -2.533 2.477 1.00 96.94 75 ASP A C 1
ATOM 583 O O . ASP A 1 75 ? -17.384 -1.359 2.741 1.00 96.94 75 ASP A O 1
ATOM 587 N N . GLN A 1 76 ? -16.690 -3.352 3.443 1.00 97.75 76 GLN A N 1
ATOM 588 C CA . GLN A 1 76 ? -16.437 -2.861 4.799 1.00 97.75 76 GLN A CA 1
ATOM 589 C C . GLN A 1 76 ? -15.178 -1.985 4.842 1.00 97.75 76 GLN A C 1
ATOM 591 O O . GLN A 1 76 ? -15.150 -0.971 5.560 1.00 97.75 76 GLN A O 1
ATOM 596 N N . LEU A 1 77 ? -14.153 -2.322 4.056 1.00 97.25 77 LEU A N 1
ATOM 597 C CA . LEU A 1 77 ? -12.937 -1.520 3.936 1.00 97.25 77 LEU A CA 1
ATOM 598 C C . LEU A 1 77 ? -13.168 -0.231 3.140 1.00 97.25 77 LEU A C 1
ATOM 600 O O . LEU A 1 77 ? -12.613 0.802 3.507 1.00 97.25 77 LEU A O 1
ATOM 604 N N . THR A 1 78 ? -14.042 -0.212 2.141 1.00 96.38 78 THR A N 1
ATOM 605 C CA . THR A 1 78 ? -14.383 1.024 1.414 1.00 96.38 78 THR A CA 1
ATOM 606 C C . THR A 1 78 ? -15.469 1.837 2.134 1.00 96.38 78 THR A C 1
ATOM 608 O O . THR A 1 78 ? -15.467 3.069 2.089 1.00 96.38 78 THR A O 1
ATOM 611 N N . GLY A 1 79 ? -16.331 1.193 2.921 1.00 94.44 79 GLY A N 1
ATOM 612 C CA . GLY A 1 79 ? -17.433 1.812 3.659 1.00 94.44 79 GLY A CA 1
ATOM 613 C C . GLY A 1 79 ? -17.011 2.742 4.804 1.00 94.44 79 GLY A C 1
ATOM 614 O O . GLY A 1 79 ? -15.845 2.843 5.181 1.00 94.44 79 GLY A O 1
ATOM 615 N N . ARG A 1 80 ? -17.973 3.447 5.414 1.00 93.31 80 ARG A N 1
ATOM 616 C CA . ARG A 1 80 ? -17.714 4.533 6.391 1.00 93.31 80 ARG A CA 1
ATOM 617 C C . ARG A 1 80 ? -17.528 4.086 7.849 1.00 93.31 80 ARG A C 1
ATOM 619 O O . ARG A 1 80 ? -17.355 4.934 8.724 1.00 93.31 80 ARG A O 1
ATOM 626 N N . SER A 1 81 ? -17.558 2.781 8.134 1.00 94.94 81 SER A N 1
ATOM 627 C CA . SER A 1 81 ? -17.464 2.277 9.512 1.00 94.94 81 SER A CA 1
ATOM 628 C C . SER A 1 81 ? -16.153 2.696 10.188 1.00 94.94 81 SER A C 1
ATOM 630 O O . SER A 1 81 ? -15.056 2.507 9.644 1.00 94.94 81 SER A O 1
ATOM 632 N N . ARG A 1 82 ? -16.282 3.250 11.399 1.00 93.19 82 ARG A N 1
ATOM 633 C CA . ARG A 1 82 ? -15.167 3.687 12.255 1.00 93.19 82 ARG A CA 1
ATOM 634 C C . ARG A 1 82 ? -14.774 2.652 13.309 1.00 93.19 82 ARG A C 1
ATOM 636 O O . ARG A 1 82 ? -13.791 2.869 14.016 1.00 93.19 82 ARG A O 1
ATOM 643 N N . ALA A 1 83 ? -15.513 1.544 13.414 1.00 97.19 83 ALA A N 1
ATOM 644 C CA . ALA A 1 83 ? -15.216 0.475 14.362 1.00 97.19 83 ALA A CA 1
ATOM 645 C C . ALA A 1 83 ? -13.758 0.023 14.211 1.00 97.19 83 ALA A C 1
ATOM 647 O O . ALA A 1 83 ? -13.290 -0.160 13.087 1.00 97.19 83 ALA A O 1
ATOM 648 N N . ARG A 1 84 ? -13.040 -0.156 15.329 1.00 95.38 84 ARG A N 1
ATOM 649 C CA . ARG A 1 84 ? -11.602 -0.488 15.323 1.00 95.38 84 ARG A CA 1
ATOM 650 C C . ARG A 1 84 ? -11.291 -1.734 14.492 1.00 95.38 84 ARG A C 1
ATOM 652 O O . ARG A 1 84 ? -10.305 -1.740 13.766 1.00 95.38 84 ARG A O 1
ATOM 659 N N . ALA A 1 85 ? -12.176 -2.730 14.552 1.00 96.69 85 ALA A N 1
ATOM 660 C CA . ALA A 1 85 ? -12.091 -3.965 13.776 1.00 96.69 85 ALA A CA 1
ATOM 661 C C . ALA A 1 85 ? -12.109 -3.751 12.251 1.00 96.69 85 ALA A C 1
ATOM 663 O O . ALA A 1 85 ? -11.704 -4.641 11.526 1.00 96.69 85 ALA A O 1
ATOM 664 N N . VAL A 1 86 ? -12.548 -2.584 11.765 1.00 97.75 86 VAL A N 1
ATOM 665 C CA . VAL A 1 86 ? -12.557 -2.226 10.337 1.00 97.75 86 VAL A CA 1
ATOM 666 C C . VAL A 1 86 ? -11.557 -1.108 10.038 1.00 97.75 86 VAL A C 1
ATOM 668 O O . VAL A 1 86 ? -10.886 -1.121 9.010 1.00 97.75 86 VAL A O 1
ATOM 671 N N . SER A 1 87 ? -11.429 -0.119 10.927 1.00 97.00 87 SER A N 1
ATOM 672 C CA . SER A 1 87 ? -10.544 1.023 10.698 1.00 97.00 87 SER A CA 1
ATOM 673 C C . SER A 1 87 ? -9.064 0.659 10.746 1.00 97.00 87 SER A C 1
ATOM 675 O O . SER A 1 87 ? -8.318 1.230 9.959 1.00 97.00 87 SER A O 1
ATOM 677 N N . VAL A 1 88 ? -8.645 -0.296 11.586 1.00 97.81 88 VAL A N 1
ATOM 678 C CA . VAL A 1 88 ? -7.246 -0.761 11.616 1.00 97.81 88 VAL A CA 1
ATOM 679 C C . VAL A 1 88 ? -6.877 -1.521 10.333 1.00 97.81 88 VAL A C 1
ATOM 681 O O . VAL A 1 88 ? -5.938 -1.076 9.678 1.00 97.81 88 VAL A O 1
ATOM 684 N N . PRO A 1 89 ? -7.627 -2.553 9.887 1.00 98.38 89 PRO A N 1
ATOM 685 C CA . PRO A 1 89 ? -7.365 -3.206 8.599 1.00 98.38 89 PRO A CA 1
ATOM 686 C C . PRO A 1 89 ? -7.341 -2.227 7.428 1.00 98.38 89 PRO A C 1
ATOM 688 O O . PRO A 1 89 ? -6.438 -2.246 6.604 1.00 98.38 89 PRO A O 1
ATOM 691 N N . ARG A 1 90 ? -8.283 -1.282 7.389 1.00 98.38 90 ARG A N 1
ATOM 692 C CA . ARG A 1 90 ? -8.313 -0.269 6.334 1.00 98.38 90 ARG A CA 1
ATOM 693 C C . ARG A 1 90 ? -7.076 0.631 6.334 1.00 98.38 90 ARG A C 1
ATOM 695 O O . ARG A 1 90 ? -6.563 0.951 5.271 1.00 98.38 90 ARG A O 1
ATOM 702 N N . GLN A 1 91 ? -6.621 1.068 7.508 1.00 98.38 91 GLN A N 1
ATOM 703 C CA . GLN A 1 91 ? -5.391 1.855 7.624 1.00 98.38 91 GLN A CA 1
ATOM 704 C C . GLN A 1 91 ? -4.175 1.026 7.197 1.00 98.38 91 GLN A C 1
ATOM 706 O O . GLN A 1 91 ? -3.285 1.560 6.541 1.00 98.38 91 GLN A O 1
ATOM 711 N N . LEU A 1 92 ? -4.158 -0.275 7.503 1.00 98.56 92 LEU A N 1
ATOM 712 C CA . LEU A 1 92 ? -3.115 -1.177 7.025 1.00 98.56 92 LEU A CA 1
ATOM 713 C C . LEU A 1 92 ? -3.132 -1.300 5.493 1.00 98.56 92 LEU A C 1
ATOM 715 O O . LEU A 1 92 ? -2.074 -1.219 4.884 1.00 98.56 92 LEU A O 1
ATOM 719 N N . ALA A 1 93 ? -4.308 -1.384 4.861 1.00 98.12 93 ALA A N 1
ATOM 720 C CA . ALA A 1 93 ? -4.421 -1.333 3.401 1.00 98.12 93 ALA A CA 1
ATOM 721 C C . ALA A 1 93 ? -3.861 -0.018 2.827 1.00 98.12 93 ALA A C 1
ATOM 723 O O . ALA A 1 93 ? -3.085 -0.061 1.880 1.00 98.12 93 ALA A O 1
ATOM 724 N N . MET A 1 94 ? -4.177 1.141 3.428 1.00 98.12 94 MET A N 1
ATOM 725 C CA . MET A 1 94 ? -3.590 2.435 3.021 1.00 98.12 94 MET A CA 1
ATOM 726 C C . MET A 1 94 ? -2.062 2.402 3.067 1.00 98.12 94 MET A C 1
ATOM 728 O O . MET A 1 94 ? -1.405 2.883 2.149 1.00 98.12 94 MET A O 1
ATOM 732 N N . PHE A 1 95 ? -1.513 1.854 4.152 1.00 98.19 95 PHE A N 1
ATOM 733 C CA . PHE A 1 95 ? -0.077 1.745 4.359 1.00 98.19 95 PHE A CA 1
ATOM 734 C C . PHE A 1 95 ? 0.572 0.836 3.313 1.00 98.19 95 PHE A C 1
ATOM 736 O O . PHE A 1 95 ? 1.483 1.280 2.630 1.00 98.19 95 PHE A O 1
ATOM 743 N N . ILE A 1 96 ? 0.059 -0.380 3.114 1.00 96.56 96 ILE A N 1
ATOM 744 C CA . ILE A 1 96 ? 0.628 -1.328 2.145 1.00 96.56 96 ILE A CA 1
ATOM 745 C C . ILE A 1 96 ? 0.539 -0.775 0.719 1.00 96.56 96 ILE A C 1
ATOM 747 O O . ILE A 1 96 ? 1.528 -0.813 0.003 1.00 96.56 96 ILE A O 1
ATOM 751 N N . ILE A 1 97 ? -0.600 -0.204 0.310 1.00 95.50 97 ILE A N 1
ATOM 752 C CA . ILE A 1 97 ? -0.728 0.383 -1.035 1.00 95.50 97 ILE A CA 1
ATOM 753 C C . ILE A 1 97 ? 0.301 1.502 -1.234 1.00 95.50 97 ILE A C 1
ATOM 755 O O . ILE A 1 97 ? 0.903 1.594 -2.298 1.00 95.50 97 ILE A O 1
ATOM 759 N N . ARG A 1 98 ? 0.528 2.341 -0.217 1.00 94.44 98 ARG A N 1
ATOM 760 C CA . ARG A 1 98 ? 1.509 3.428 -0.296 1.00 94.44 98 ARG A CA 1
ATOM 761 C C . ARG A 1 98 ? 2.953 2.929 -0.403 1.00 94.44 98 ARG A C 1
ATOM 763 O O . ARG A 1 98 ? 3.749 3.589 -1.058 1.00 94.44 98 ARG A O 1
ATOM 770 N N . GLU A 1 99 ? 3.289 1.832 0.269 1.00 91.12 99 GLU A N 1
ATOM 771 C CA . GLU A 1 99 ? 4.662 1.311 0.315 1.00 91.12 99 GLU A CA 1
ATOM 772 C C . GLU A 1 99 ? 4.990 0.380 -0.861 1.00 91.12 99 GLU A C 1
ATOM 774 O O . GLU A 1 99 ? 6.138 0.318 -1.288 1.00 91.12 99 GLU A O 1
ATOM 779 N N . GLU A 1 100 ? 3.997 -0.342 -1.387 1.00 87.56 100 GLU A N 1
ATOM 780 C CA . GLU A 1 100 ? 4.205 -1.392 -2.393 1.00 87.56 100 GLU A CA 1
ATOM 781 C C . GLU A 1 100 ? 3.729 -1.001 -3.802 1.00 87.56 100 GLU A C 1
ATOM 783 O O . GLU A 1 100 ? 3.886 -1.792 -4.727 1.00 87.56 100 GLU A O 1
ATOM 788 N N . THR A 1 101 ? 3.131 0.183 -3.988 1.00 85.94 101 THR A N 1
ATOM 789 C CA . THR A 1 101 ? 2.630 0.646 -5.297 1.00 85.94 101 THR A CA 1
ATOM 790 C C . THR A 1 101 ? 2.969 2.115 -5.553 1.00 85.94 101 THR A C 1
ATOM 792 O O . THR A 1 101 ? 3.218 2.879 -4.624 1.00 85.94 101 THR A O 1
ATOM 795 N N . ASP A 1 102 ? 2.874 2.549 -6.813 1.00 84.06 102 ASP A N 1
ATOM 796 C CA . ASP A 1 102 ? 3.040 3.956 -7.212 1.00 84.06 102 ASP A CA 1
ATOM 797 C C . ASP A 1 102 ? 1.765 4.815 -7.012 1.00 84.06 102 ASP A C 1
ATOM 799 O O . ASP A 1 102 ? 1.661 5.935 -7.526 1.00 84.06 102 ASP A O 1
ATOM 803 N N . ALA A 1 103 ? 0.754 4.316 -6.286 1.00 85.50 103 ALA A N 1
ATOM 804 C CA . ALA A 1 103 ? -0.504 5.031 -6.092 1.00 85.50 103 ALA A CA 1
ATOM 805 C C . ALA A 1 103 ? -0.324 6.296 -5.232 1.00 85.50 103 ALA A C 1
ATOM 807 O O . ALA A 1 103 ? 0.094 6.261 -4.074 1.00 85.50 103 ALA A O 1
ATOM 808 N N . SER A 1 104 ? -0.729 7.445 -5.772 1.00 90.56 104 SER A N 1
ATOM 809 C CA . SER A 1 104 ? -0.747 8.709 -5.030 1.00 90.56 104 SER A CA 1
ATOM 810 C C . SER A 1 104 ? -1.805 8.715 -3.916 1.00 90.56 104 SER A C 1
ATOM 812 O O . SER A 1 104 ? -2.826 8.032 -4.002 1.00 90.56 104 SER A O 1
ATOM 814 N N . LEU A 1 105 ? -1.629 9.555 -2.885 1.00 93.00 105 LEU A N 1
ATOM 815 C CA . LEU A 1 105 ? -2.594 9.669 -1.774 1.00 93.00 105 LEU A CA 1
ATOM 816 C C . LEU A 1 105 ? -4.050 9.904 -2.238 1.00 93.00 105 LEU A C 1
ATOM 818 O O . LEU A 1 105 ? -4.946 9.267 -1.680 1.00 93.00 105 LEU A O 1
ATOM 822 N N . PRO A 1 106 ? -4.331 10.752 -3.254 1.00 93.94 106 PRO A N 1
ATOM 823 C CA . PRO A 1 106 ? -5.682 10.876 -3.799 1.00 93.94 106 PRO A CA 1
ATOM 824 C C . PRO A 1 106 ? -6.206 9.586 -4.444 1.00 93.94 106 PRO A C 1
ATOM 826 O O . PRO A 1 106 ? -7.374 9.254 -4.248 1.00 93.94 106 PRO A O 1
ATOM 829 N N . GLN A 1 107 ? -5.369 8.842 -5.177 1.00 92.56 107 GLN A N 1
ATOM 830 C CA . GLN A 1 107 ? -5.761 7.565 -5.792 1.00 92.56 107 GLN A CA 1
ATOM 831 C C . GLN A 1 107 ? -6.094 6.515 -4.727 1.00 92.56 107 GLN A C 1
ATOM 833 O O . GLN A 1 107 ? -7.159 5.903 -4.793 1.00 92.56 107 GLN A O 1
ATOM 838 N N . ILE A 1 108 ? -5.256 6.383 -3.692 1.00 96.31 108 ILE A N 1
ATOM 839 C CA . ILE A 1 108 ? -5.527 5.509 -2.537 1.00 96.31 108 ILE A CA 1
ATOM 840 C C . ILE A 1 108 ? -6.860 5.895 -1.877 1.00 96.31 108 ILE A C 1
ATOM 842 O O . ILE A 1 108 ? -7.668 5.034 -1.524 1.00 96.31 108 ILE A O 1
ATOM 846 N N . GLY A 1 109 ? -7.118 7.200 -1.751 1.00 96.25 109 GLY A N 1
ATOM 847 C CA . GLY A 1 109 ? -8.381 7.743 -1.260 1.00 96.25 109 GLY A CA 1
ATOM 848 C C . GLY A 1 109 ? -9.595 7.288 -2.063 1.00 96.25 109 GLY A C 1
ATOM 849 O O . GLY A 1 109 ? -10.589 6.873 -1.466 1.00 96.25 109 GLY A O 1
ATOM 850 N N . GLN A 1 110 ? -9.518 7.325 -3.396 1.00 95.50 110 GLN A N 1
ATOM 851 C CA . GLN A 1 110 ? -10.598 6.867 -4.278 1.00 95.50 110 GLN A CA 1
ATOM 852 C C . GLN A 1 110 ? -10.860 5.365 -4.140 1.00 95.50 110 GLN A C 1
ATOM 854 O O . GLN A 1 110 ? -12.007 4.974 -3.929 1.00 95.50 110 GLN A O 1
ATOM 859 N N . ILE A 1 111 ? -9.803 4.550 -4.169 1.00 94.75 111 ILE A N 1
ATOM 860 C CA . ILE A 1 111 ? -9.871 3.082 -4.044 1.00 94.75 111 ILE A CA 1
ATOM 861 C C . ILE A 1 111 ? -10.524 2.687 -2.717 1.00 94.75 111 ILE A C 1
ATOM 863 O O . ILE A 1 111 ? -11.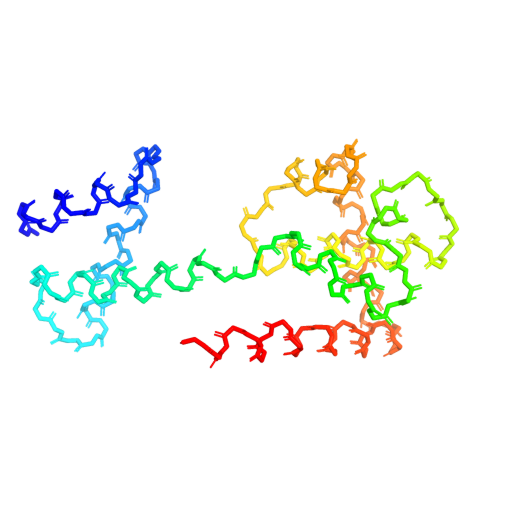416 1.843 -2.657 1.00 94.75 111 ILE A O 1
ATOM 867 N N . LEU A 1 112 ? -10.157 3.378 -1.640 1.00 96.31 112 LEU A N 1
ATOM 868 C CA . LEU A 1 112 ? -10.755 3.198 -0.327 1.00 96.31 112 LEU A CA 1
ATOM 869 C C . LEU A 1 112 ? -11.948 4.139 -0.143 1.00 96.31 112 LEU A C 1
ATOM 871 O O . LEU A 1 112 ? -11.998 4.871 0.839 1.00 96.31 112 LEU A O 1
ATOM 875 N N . GLY A 1 113 ? -12.924 4.136 -1.050 1.00 94.44 113 GLY A N 1
ATOM 876 C CA . GLY A 1 113 ? -14.246 4.743 -0.833 1.00 94.44 113 GLY A CA 1
ATOM 877 C C . GLY A 1 113 ? -14.289 6.275 -0.717 1.00 94.44 113 GLY A C 1
ATOM 878 O O . GLY A 1 113 ? -15.074 6.806 0.074 1.00 94.44 113 GLY A O 1
ATOM 879 N N . GLY A 1 114 ? -13.452 6.986 -1.477 1.00 94.50 114 GLY A N 1
ATOM 880 C CA . GLY A 1 114 ? -13.488 8.451 -1.599 1.00 94.50 114 GLY A CA 1
ATOM 881 C C . GLY A 1 114 ? -12.990 9.207 -0.362 1.00 94.50 114 GLY A C 1
ATOM 882 O O . GLY A 1 114 ? -13.591 10.199 0.054 1.00 94.50 114 GLY A O 1
ATOM 883 N N . ARG A 1 115 ? -11.922 8.719 0.272 1.00 94.62 115 ARG A N 1
ATOM 884 C CA . ARG A 1 115 ? -11.310 9.338 1.460 1.00 94.62 115 ARG A CA 1
ATOM 885 C C . ARG A 1 115 ? -10.377 10.487 1.089 1.00 94.62 115 ARG A C 1
ATOM 887 O O . ARG A 1 115 ? -9.675 10.424 0.087 1.00 94.62 115 ARG A O 1
ATOM 894 N N . ASP A 1 116 ? -10.343 11.515 1.93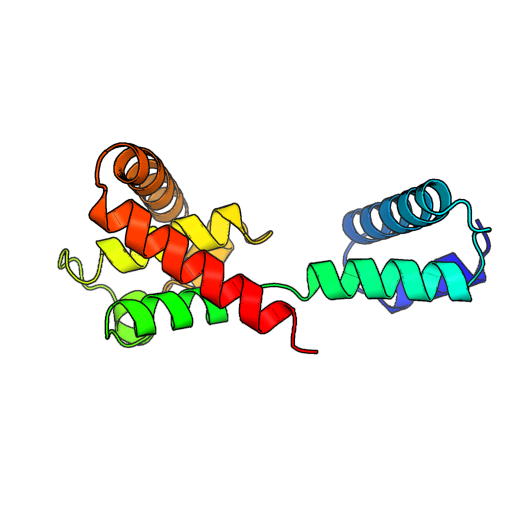4 1.00 97.00 116 ASP A N 1
ATOM 895 C CA . ASP A 1 116 ? -9.440 12.649 1.743 1.00 97.00 116 ASP A CA 1
ATOM 896 C C . ASP A 1 116 ? -7.967 12.228 1.890 1.00 97.00 116 ASP A C 1
ATOM 898 O O . ASP A 1 116 ? -7.625 11.409 2.747 1.00 97.00 116 ASP A O 1
ATOM 902 N N . HIS A 1 117 ? -7.088 12.818 1.082 1.00 95.12 117 HIS A N 1
ATOM 903 C CA . HIS A 1 117 ? -5.653 12.532 1.077 1.00 95.12 117 HIS A CA 1
ATOM 904 C C . HIS A 1 117 ? -4.982 12.700 2.456 1.00 95.12 117 HIS A C 1
ATOM 906 O O . HIS A 1 117 ? -4.084 11.926 2.789 1.00 95.12 117 HIS A O 1
ATOM 912 N N . THR A 1 118 ? -5.447 13.637 3.294 1.00 97.25 118 THR A N 1
ATOM 913 C CA . THR A 1 118 ? -4.963 13.797 4.679 1.00 97.25 118 THR A CA 1
ATOM 914 C C . THR A 1 118 ? -5.344 12.605 5.557 1.00 97.25 118 THR A C 1
ATOM 916 O O . THR A 1 118 ? -4.559 12.172 6.398 1.00 97.25 118 THR A O 1
ATOM 919 N N . THR A 1 119 ? -6.516 12.000 5.326 1.00 96.19 119 THR A N 1
ATOM 920 C CA . TH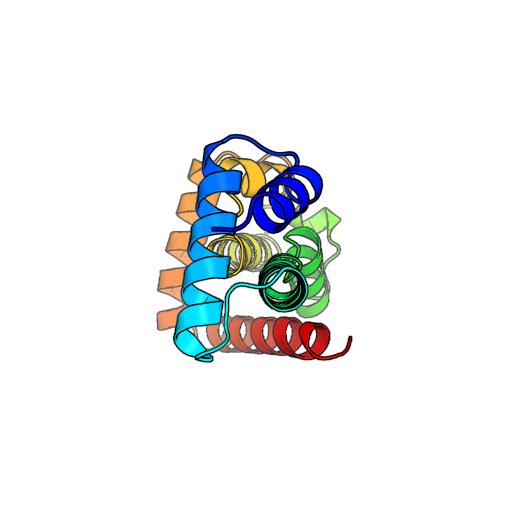R A 1 119 ? -6.939 10.772 6.021 1.00 96.19 119 THR A CA 1
ATOM 921 C C . THR A 1 119 ? -6.029 9.604 5.659 1.00 96.19 119 THR A C 1
ATOM 923 O O . THR A 1 119 ? -5.701 8.800 6.532 1.00 96.19 119 THR A O 1
ATOM 926 N N . ILE A 1 120 ? -5.613 9.519 4.392 1.00 98.06 120 ILE A N 1
ATOM 927 C CA . ILE A 1 120 ? -4.666 8.498 3.934 1.00 98.06 120 ILE A CA 1
ATOM 928 C C . ILE A 1 120 ? -3.307 8.705 4.600 1.00 98.06 120 ILE A C 1
ATOM 930 O O . ILE A 1 120 ? -2.796 7.778 5.223 1.00 98.06 120 ILE A O 1
ATOM 934 N N . LEU A 1 121 ? -2.774 9.931 4.555 1.00 97.25 121 LEU A N 1
ATOM 935 C CA . LEU A 1 121 ? -1.495 10.278 5.175 1.00 97.25 121 LEU A CA 1
ATOM 936 C C . LEU A 1 121 ? -1.461 9.905 6.665 1.00 97.25 121 LEU A C 1
ATOM 938 O O . LEU A 1 121 ? -0.590 9.142 7.082 1.00 97.25 121 LEU A O 1
ATOM 942 N N . HIS A 1 122 ? -2.456 10.350 7.438 1.00 97.69 122 HIS A N 1
ATOM 943 C CA . HIS A 1 122 ? -2.555 10.026 8.863 1.00 97.69 122 HIS A CA 1
ATOM 944 C C . HIS A 1 122 ? -2.734 8.525 9.126 1.00 97.69 122 HIS A C 1
ATOM 946 O O . HIS A 1 122 ? -2.239 8.006 10.127 1.00 97.69 122 HIS A O 1
ATOM 952 N N . GLY A 1 123 ? -3.451 7.812 8.250 1.00 97.25 123 GLY A N 1
ATOM 953 C CA . GLY A 1 123 ? -3.591 6.359 8.322 1.00 97.25 123 GLY A CA 1
ATOM 954 C C . GLY A 1 123 ? -2.247 5.646 8.181 1.00 97.25 123 GLY A C 1
ATOM 955 O O . GLY A 1 123 ? -1.914 4.813 9.025 1.00 97.25 123 GLY A O 1
ATOM 956 N N . CYS A 1 124 ? -1.462 6.022 7.168 1.00 97.94 124 CYS A N 1
ATOM 957 C CA . CYS A 1 124 ? -0.127 5.478 6.927 1.00 97.94 124 CYS A CA 1
ATOM 958 C C . CYS A 1 124 ? 0.836 5.778 8.087 1.00 97.94 124 CYS A C 1
ATOM 960 O O . CYS A 1 124 ? 1.477 4.860 8.583 1.00 97.94 124 CYS A O 1
ATOM 962 N N . GLU A 1 125 ? 0.913 7.028 8.558 1.00 97.88 125 GLU A N 1
ATOM 963 C CA . GLU A 1 125 ? 1.801 7.426 9.671 1.00 97.88 125 GLU A CA 1
ATOM 964 C C . GLU A 1 125 ? 1.487 6.655 10.959 1.00 97.88 125 GLU A C 1
ATOM 966 O O . GLU A 1 125 ? 2.374 6.163 11.668 1.00 97.88 125 GLU A O 1
ATOM 971 N N . LYS A 1 126 ? 0.193 6.504 11.252 1.00 97.69 126 LYS A N 1
ATOM 972 C CA . LYS A 1 126 ? -0.265 5.751 12.413 1.00 97.69 126 LYS A CA 1
ATOM 973 C C . LYS A 1 126 ? 0.103 4.273 12.309 1.00 97.69 126 LYS A C 1
ATOM 975 O O . LYS A 1 126 ? 0.543 3.703 13.29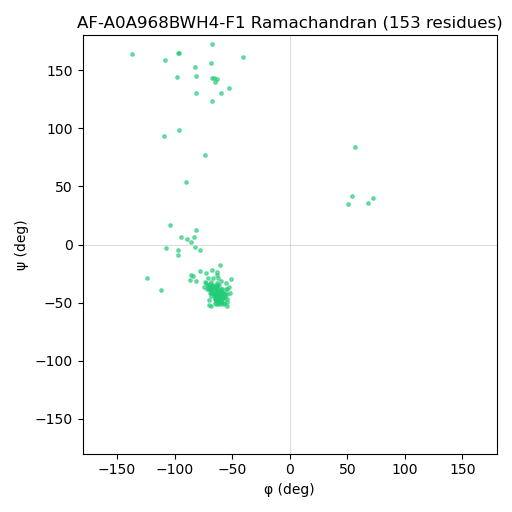8 1.00 97.69 126 LYS A O 1
ATOM 980 N N . ILE A 1 127 ? -0.083 3.643 11.152 1.00 98.12 127 ILE A N 1
ATOM 981 C CA . ILE A 1 127 ? 0.270 2.227 10.985 1.00 98.12 127 ILE A CA 1
ATOM 982 C C . ILE A 1 127 ? 1.782 2.028 11.014 1.00 98.12 127 ILE A C 1
ATOM 984 O O . ILE A 1 127 ? 2.232 1.116 11.700 1.00 98.12 127 ILE A O 1
ATOM 988 N N . GLY A 1 128 ? 2.553 2.907 10.368 1.00 96.94 128 GLY A N 1
ATOM 989 C CA . GLY A 1 128 ? 4.016 2.862 10.401 1.00 96.94 128 GLY A CA 1
ATOM 990 C C . GLY A 1 128 ? 4.552 2.862 11.834 1.00 96.94 128 GLY A C 1
ATOM 991 O O . GLY A 1 128 ? 5.284 1.956 12.216 1.00 96.94 128 GLY A O 1
ATOM 992 N N . SER A 1 129 ? 4.083 3.790 12.675 1.00 97.06 129 SER A N 1
ATOM 993 C CA . SER A 1 129 ? 4.461 3.818 14.100 1.00 97.06 129 SER A CA 1
ATOM 994 C C . SER A 1 129 ? 3.923 2.628 14.911 1.00 97.06 129 SER A C 1
ATOM 996 O O . SER A 1 129 ? 4.591 2.128 15.817 1.00 97.06 129 SER A O 1
ATOM 998 N N . GLN A 1 130 ? 2.717 2.136 14.611 1.00 97.31 130 GLN A N 1
ATOM 999 C CA . GLN A 1 130 ? 2.144 0.992 15.326 1.00 97.31 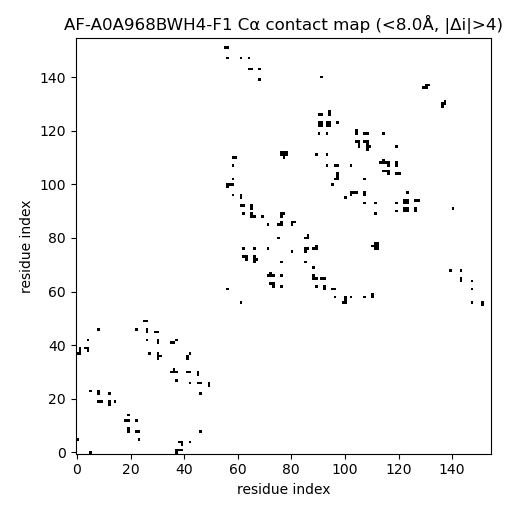130 GLN A CA 1
ATOM 1000 C C . GLN A 1 130 ? 2.845 -0.325 14.990 1.00 97.31 130 GLN A C 1
ATOM 1002 O O . GLN A 1 130 ? 3.016 -1.141 15.887 1.00 97.31 130 GLN A O 1
ATOM 1007 N N . ILE A 1 131 ? 3.303 -0.537 13.755 1.00 96.94 131 ILE A N 1
ATOM 1008 C CA . ILE A 1 131 ? 4.044 -1.749 13.363 1.00 96.94 131 ILE A CA 1
ATOM 1009 C C . ILE A 1 131 ? 5.375 -1.874 14.123 1.00 96.94 131 ILE A C 1
ATOM 1011 O O . ILE A 1 131 ? 5.886 -2.979 14.306 1.00 96.94 131 ILE A O 1
ATOM 1015 N N . GLU A 1 132 ? 5.940 -0.776 14.622 1.00 94.81 132 GLU A N 1
ATOM 1016 C CA . GLU A 1 132 ? 7.155 -0.800 15.445 1.00 94.81 132 GLU A CA 1
ATOM 1017 C C . GLU A 1 132 ? 6.915 -1.345 16.864 1.00 94.81 132 GLU A C 1
ATOM 1019 O O . GLU A 1 132 ? 7.833 -1.888 17.483 1.00 94.81 132 GLU A O 1
ATOM 1024 N N . THR A 1 133 ? 5.685 -1.260 17.373 1.00 96.19 133 THR A N 1
ATOM 1025 C CA . THR A 1 133 ? 5.375 -1.522 18.791 1.00 96.19 133 THR A CA 1
ATOM 1026 C C . THR A 1 133 ? 4.308 -2.597 19.013 1.00 96.19 133 THR A C 1
ATOM 1028 O O . THR A 1 133 ? 4.347 -3.297 20.024 1.00 96.19 133 THR A O 1
ATOM 1031 N N . ASP A 1 134 ? 3.380 -2.776 18.074 1.00 97.12 134 ASP A N 1
ATOM 1032 C CA . ASP A 1 134 ? 2.334 -3.796 18.089 1.00 97.12 134 ASP A CA 1
ATOM 1033 C C . ASP A 1 134 ? 2.775 -5.017 17.273 1.00 97.12 134 ASP A C 1
ATOM 1035 O O . ASP A 1 134 ? 2.668 -5.081 16.046 1.00 97.12 134 ASP A O 1
ATOM 1039 N N . GLU A 1 135 ? 3.257 -6.026 17.992 1.00 97.00 135 GLU A N 1
ATOM 1040 C CA . GLU A 1 135 ? 3.746 -7.271 17.409 1.00 97.00 135 GLU A CA 1
ATOM 1041 C C . GLU A 1 135 ? 2.652 -8.050 16.653 1.00 97.00 135 GLU A C 1
ATOM 1043 O O . GLU A 1 135 ? 2.942 -8.761 15.691 1.00 97.00 135 GLU A O 1
ATOM 1048 N N . ARG A 1 136 ? 1.375 -7.918 17.040 1.00 96.56 136 ARG A N 1
ATOM 1049 C CA . ARG A 1 136 ? 0.285 -8.563 16.297 1.00 96.56 136 ARG A CA 1
ATOM 1050 C C . ARG A 1 136 ? 0.098 -7.886 14.944 1.00 96.56 136 ARG A C 1
ATOM 1052 O O . ARG A 1 136 ? 0.037 -8.589 13.940 1.00 96.56 136 ARG A O 1
ATOM 1059 N N . LEU A 1 137 ? 0.049 -6.555 14.921 1.00 97.38 137 LEU A N 1
ATOM 1060 C CA . LEU A 1 137 ? -0.092 -5.798 13.677 1.00 97.38 137 LEU A CA 1
ATOM 1061 C C . LEU A 1 137 ? 1.100 -6.031 12.738 1.00 97.38 137 LEU A C 1
ATOM 1063 O O . LEU A 1 137 ? 0.906 -6.208 11.537 1.00 97.38 137 LEU A O 1
ATOM 1067 N N . ARG A 1 138 ? 2.322 -6.100 13.282 1.00 97.81 138 ARG A N 1
ATOM 1068 C CA . ARG A 1 138 ? 3.522 -6.446 12.509 1.00 97.81 138 ARG A CA 1
ATOM 1069 C C . ARG A 1 138 ? 3.404 -7.817 11.849 1.00 97.81 138 ARG A C 1
ATOM 1071 O O . ARG A 1 138 ? 3.702 -7.946 10.665 1.00 97.81 138 ARG A O 1
ATOM 1078 N N . ARG A 1 139 ? 2.962 -8.837 12.592 1.00 98.00 139 ARG A N 1
ATOM 1079 C CA . ARG A 1 139 ? 2.754 -10.180 12.029 1.00 98.00 139 ARG A CA 1
ATOM 1080 C C . ARG A 1 139 ? 1.687 -10.194 10.942 1.00 98.00 139 ARG A C 1
ATOM 1082 O O . ARG A 1 139 ? 1.892 -10.850 9.922 1.00 98.00 139 ARG A O 1
ATOM 1089 N N . ASP A 1 140 ? 0.585 -9.474 11.143 1.00 97.88 140 ASP A N 1
ATOM 1090 C CA . ASP A 1 140 ? -0.471 -9.346 10.135 1.00 97.88 140 ASP A CA 1
ATOM 1091 C C . ASP A 1 140 ? 0.089 -8.726 8.842 1.00 97.88 140 ASP A C 1
ATOM 1093 O O . ASP A 1 140 ? -0.067 -9.298 7.765 1.00 97.88 140 ASP A O 1
ATOM 1097 N N . TRP A 1 141 ? 0.827 -7.615 8.956 1.00 97.50 141 TRP A N 1
ATOM 1098 C CA . TRP A 1 141 ? 1.488 -6.953 7.827 1.00 97.50 141 TRP A CA 1
ATOM 1099 C C . TRP A 1 141 ? 2.448 -7.879 7.068 1.00 97.50 141 TRP A C 1
ATOM 1101 O O . TRP A 1 141 ? 2.329 -8.012 5.851 1.00 97.50 141 TRP A O 1
ATOM 1111 N N . LEU A 1 142 ? 3.361 -8.557 7.775 1.00 95.75 142 LEU A N 1
ATOM 1112 C CA . LEU A 1 142 ? 4.324 -9.478 7.159 1.00 95.75 142 LEU A CA 1
ATOM 1113 C C . LEU A 1 142 ? 3.632 -10.648 6.451 1.00 95.75 142 LEU A C 1
ATOM 1115 O O . LEU A 1 142 ? 4.026 -11.017 5.348 1.00 95.75 142 LEU A O 1
ATOM 1119 N N . THR A 1 143 ? 2.575 -11.196 7.056 1.00 96.81 143 THR A N 1
ATOM 1120 C CA . THR A 1 143 ? 1.791 -12.290 6.461 1.00 96.81 143 THR A CA 1
ATOM 1121 C C . THR A 1 143 ? 1.130 -11.849 5.157 1.00 96.81 143 THR A C 1
ATOM 1123 O O . THR A 1 143 ? 1.186 -12.569 4.161 1.00 96.81 143 THR A O 1
ATOM 1126 N N . ILE A 1 144 ? 0.524 -10.658 5.143 1.00 95.88 144 ILE A N 1
ATOM 1127 C CA . ILE A 1 144 ? -0.114 -10.104 3.943 1.00 95.88 144 ILE A CA 1
ATOM 1128 C C . ILE A 1 144 ? 0.942 -9.842 2.862 1.00 95.88 144 ILE A C 1
ATOM 1130 O O . ILE A 1 144 ? 0.767 -10.286 1.729 1.00 95.88 144 ILE A O 1
ATOM 1134 N N . LYS A 1 145 ? 2.076 -9.214 3.211 1.00 91.12 145 LYS A N 1
ATOM 1135 C CA . LYS A 1 145 ? 3.195 -8.995 2.277 1.00 91.12 145 LYS A CA 1
ATOM 1136 C C . LYS A 1 145 ? 3.707 -10.291 1.652 1.00 91.12 145 LYS A C 1
ATOM 1138 O O . LYS A 1 145 ? 3.963 -10.327 0.451 1.00 91.12 145 LYS A O 1
ATOM 1143 N N . GLN A 1 146 ? 3.837 -11.351 2.445 1.00 89.62 146 GLN A N 1
ATOM 1144 C CA . GLN A 1 146 ? 4.284 -12.645 1.940 1.00 89.62 146 GLN A CA 1
ATOM 1145 C C . GLN A 1 146 ? 3.312 -13.199 0.884 1.00 89.62 146 GLN A C 1
ATOM 1147 O O . GLN A 1 146 ? 3.747 -13.543 -0.213 1.00 89.62 146 GLN A O 1
ATOM 1152 N N . ARG A 1 147 ? 2.000 -13.204 1.156 1.00 89.19 147 ARG A N 1
ATOM 1153 C CA . ARG A 1 147 ? 0.985 -13.692 0.197 1.00 89.19 147 ARG A CA 1
ATOM 1154 C C . ARG A 1 147 ? 0.950 -12.884 -1.096 1.00 89.19 147 ARG A C 1
ATOM 1156 O O . ARG A 1 147 ? 0.819 -13.459 -2.175 1.00 89.19 147 ARG A O 1
ATOM 1163 N N . LEU A 1 148 ? 1.090 -11.565 -0.974 1.00 87.12 148 LEU A N 1
ATOM 1164 C CA . LEU A 1 148 ? 1.199 -10.646 -2.103 1.00 87.12 148 LEU A CA 1
ATOM 1165 C C . LEU A 1 148 ? 2.414 -11.000 -2.986 1.00 87.12 148 LEU A C 1
ATOM 1167 O O . LEU A 1 148 ? 2.291 -11.049 -4.204 1.00 87.12 148 LEU A O 1
ATOM 1171 N N . SER A 1 149 ? 3.558 -11.358 -2.391 1.00 79.62 149 SER A N 1
ATOM 1172 C CA . SER A 1 149 ? 4.754 -11.759 -3.152 1.00 79.62 149 SER A CA 1
ATOM 1173 C C . SER A 1 149 ? 4.675 -13.158 -3.788 1.00 79.62 149 SER A C 1
ATOM 1175 O O . SER A 1 149 ? 5.152 -13.356 -4.903 1.00 79.62 149 SER A O 1
ATOM 1177 N N . GLU A 1 150 ? 4.053 -14.135 -3.119 1.00 75.31 150 GLU A N 1
ATOM 1178 C CA . GLU A 1 150 ? 3.975 -15.528 -3.599 1.00 75.31 150 GLU A CA 1
ATOM 1179 C C . GLU A 1 150 ? 3.088 -15.673 -4.845 1.00 75.31 150 GLU A C 1
ATOM 1181 O O . GLU A 1 150 ? 3.352 -16.499 -5.723 1.00 75.31 150 GLU A O 1
ATOM 1186 N N . ARG A 1 151 ? 2.048 -14.842 -4.957 1.00 64.06 151 ARG A N 1
ATOM 1187 C CA . ARG A 1 151 ? 1.155 -14.820 -6.124 1.00 64.06 151 ARG A CA 1
ATOM 1188 C C . ARG A 1 151 ? 1.742 -14.086 -7.332 1.00 64.06 151 ARG A C 1
ATOM 1190 O O . ARG A 1 151 ? 1.358 -14.428 -8.446 1.00 64.06 151 ARG A O 1
ATOM 1197 N N . ASN A 1 152 ? 2.699 -13.173 -7.137 1.00 53.91 152 ASN A N 1
ATOM 1198 C CA . ASN A 1 152 ? 3.426 -12.529 -8.243 1.00 53.91 152 ASN A CA 1
ATOM 1199 C C . ASN A 1 152 ? 4.396 -13.488 -8.947 1.00 53.91 152 ASN A C 1
ATOM 1201 O O . ASN A 1 152 ? 4.641 -13.348 -10.137 1.00 53.91 152 ASN A O 1
ATOM 1205 N N . GLY A 1 153 ? 4.928 -14.490 -8.238 1.00 43.00 153 GLY A N 1
ATOM 1206 C CA . GLY A 1 153 ? 5.891 -15.451 -8.794 1.00 43.00 153 GLY A CA 1
ATOM 1207 C C . GLY A 1 153 ? 5.287 -16.630 -9.569 1.00 43.00 153 GLY A C 1
ATOM 1208 O O . GLY A 1 153 ? 6.019 -17.558 -9.904 1.00 43.00 153 GLY A O 1
ATOM 1209 N N . SER A 1 154 ? 3.969 -16.649 -9.800 1.00 35.81 154 SER A N 1
ATOM 1210 C CA . SER A 1 154 ? 3.248 -17.796 -10.386 1.00 35.81 154 SER A CA 1
ATOM 1211 C C . SER A 1 154 ? 2.842 -17.621 -11.861 1.00 35.81 154 SER A C 1
ATOM 1213 O O . SER A 1 154 ? 1.994 -18.378 -12.340 1.00 35.81 154 SER A O 1
ATOM 1215 N N . HIS A 1 155 ? 3.432 -16.666 -12.587 1.00 33.62 155 HIS A N 1
ATOM 1216 C CA . HIS A 1 155 ? 3.174 -16.447 -14.016 1.00 33.62 155 HIS A CA 1
ATOM 1217 C C . HIS A 1 155 ? 4.446 -16.454 -14.861 1.00 33.62 155 HIS A C 1
ATOM 1219 O O . HIS A 1 155 ? 5.440 -15.823 -14.446 1.00 33.62 155 HIS A O 1
#